Protein AF-A0A9D1N8Y8-F1 (afdb_monomer)

Radius of gyration: 17.84 Å; Cα contacts (8 Å, |Δi|>4): 182; chains: 1; bounding box: 56×25×51 Å

Structure (mmCIF, N/CA/C/O backbone):
data_AF-A0A9D1N8Y8-F1
#
_entry.id   AF-A0A9D1N8Y8-F1
#
loop_
_atom_site.group_PDB
_atom_site.id
_atom_site.type_symbol
_atom_site.label_atom_id
_atom_site.label_alt_id
_atom_site.label_comp_id
_atom_site.label_asym_id
_atom_site.label_entity_id
_atom_site.label_seq_id
_atom_site.pdbx_PDB_ins_code
_atom_site.Cartn_x
_atom_site.Cartn_y
_atom_site.Cartn_z
_atom_site.occupancy
_atom_site.B_iso_or_equiv
_atom_site.auth_seq_id
_atom_site.auth_comp_id
_atom_site.auth_asym_id
_atom_site.auth_atom_id
_atom_site.pdbx_PDB_model_num
ATOM 1 N N . MET A 1 1 ? -40.149 -3.211 28.152 1.00 49.88 1 MET A N 1
ATOM 2 C CA . MET A 1 1 ? -39.430 -2.247 27.282 1.00 49.88 1 MET A CA 1
ATOM 3 C C . MET A 1 1 ? -37.932 -2.556 27.163 1.00 49.88 1 MET A C 1
ATOM 5 O O . MET A 1 1 ? -37.444 -2.588 26.045 1.00 49.88 1 MET A O 1
ATOM 9 N N . LYS A 1 2 ? -37.225 -2.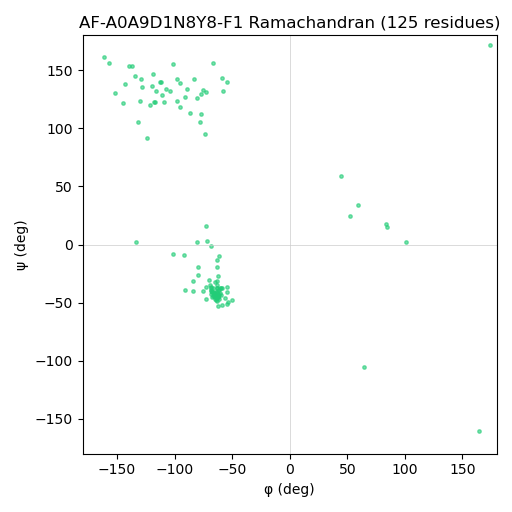905 28.253 1.00 43.66 2 LYS A N 1
ATOM 10 C CA . LYS A 1 2 ? -35.773 -3.216 28.250 1.00 43.66 2 LYS A CA 1
ATOM 11 C C . LYS A 1 2 ? -35.324 -4.312 27.254 1.00 43.66 2 LYS A C 1
ATOM 13 O O . LYS A 1 2 ? -34.330 -4.126 26.567 1.00 43.66 2 LYS A O 1
ATOM 18 N N . LYS A 1 3 ? -36.093 -5.403 27.095 1.00 48.66 3 LYS A N 1
ATOM 19 C CA . LYS A 1 3 ? -35.788 -6.483 26.124 1.00 48.66 3 LYS A CA 1
ATOM 20 C C . LYS A 1 3 ? -35.856 -6.035 24.653 1.00 48.66 3 LYS A C 1
ATOM 22 O O . LYS A 1 3 ? -35.090 -6.528 23.839 1.00 48.66 3 LYS A O 1
ATOM 27 N N . LYS A 1 4 ? -36.745 -5.086 24.318 1.00 47.81 4 LYS A N 1
ATOM 28 C CA . LYS A 1 4 ? -36.875 -4.546 22.951 1.00 47.81 4 LYS A CA 1
ATOM 29 C C . LYS A 1 4 ? -35.698 -3.629 22.599 1.00 47.81 4 LYS A C 1
ATOM 31 O O . LYS A 1 4 ? -35.213 -3.678 21.480 1.00 47.81 4 LYS A O 1
ATOM 36 N N . VAL A 1 5 ? -35.205 -2.855 23.570 1.00 57.03 5 VAL A N 1
ATOM 37 C CA . VAL A 1 5 ? -34.036 -1.974 23.398 1.00 57.03 5 VAL A CA 1
ATOM 38 C C . VAL A 1 5 ? -32.752 -2.787 23.207 1.00 57.03 5 VAL A C 1
ATOM 40 O O . VAL A 1 5 ? -31.985 -2.492 22.301 1.00 57.03 5 VAL A O 1
ATOM 43 N N . ALA A 1 6 ? -32.554 -3.857 23.986 1.00 54.97 6 ALA A N 1
ATOM 44 C CA . ALA A 1 6 ? -31.395 -4.742 23.831 1.00 54.97 6 ALA A CA 1
ATOM 45 C C . ALA A 1 6 ? -31.342 -5.418 22.447 1.00 54.97 6 ALA A C 1
ATOM 47 O O . ALA A 1 6 ? -30.274 -5.507 21.849 1.00 54.97 6 ALA A O 1
ATOM 48 N N . LEU A 1 7 ? -32.497 -5.831 21.911 1.00 52.66 7 LEU A N 1
ATOM 49 C CA . LEU A 1 7 ? -32.589 -6.427 20.576 1.00 52.66 7 LEU A CA 1
ATOM 50 C C . LEU A 1 7 ? -32.224 -5.420 19.468 1.00 52.66 7 LEU A C 1
ATOM 52 O O . LEU A 1 7 ? -31.514 -5.764 18.532 1.00 52.66 7 LEU A O 1
ATOM 56 N N . ILE A 1 8 ? -32.676 -4.168 19.596 1.00 59.56 8 ILE A N 1
ATOM 57 C CA . ILE A 1 8 ? -32.387 -3.093 18.633 1.00 59.56 8 ILE A CA 1
ATOM 58 C C . ILE A 1 8 ? -30.894 -2.745 18.629 1.00 59.56 8 ILE A C 1
ATOM 60 O O . ILE A 1 8 ? -30.306 -2.599 17.561 1.00 59.56 8 ILE A O 1
ATOM 64 N N . VAL A 1 9 ? -30.268 -2.658 19.806 1.00 60.03 9 VAL A N 1
ATOM 65 C CA . VAL A 1 9 ? -28.825 -2.391 19.927 1.00 60.03 9 VAL A CA 1
ATOM 66 C C . VAL A 1 9 ? -28.006 -3.524 19.305 1.00 60.03 9 VAL A C 1
ATOM 68 O O . VAL A 1 9 ? -27.061 -3.254 18.572 1.00 60.03 9 VAL A O 1
ATOM 71 N N . LEU A 1 10 ? -28.398 -4.783 19.527 1.00 54.59 10 LEU A N 1
ATOM 72 C CA . LEU A 1 10 ? -27.718 -5.942 18.946 1.00 54.59 10 LEU A CA 1
ATOM 73 C C . LEU A 1 10 ? -27.776 -5.931 17.409 1.00 54.59 10 LEU A C 1
ATOM 75 O O . LEU A 1 10 ? -26.760 -6.131 16.749 1.00 54.59 10 LEU A O 1
ATOM 79 N N . VAL A 1 11 ? -28.948 -5.639 16.835 1.00 59.44 11 VAL A N 1
ATOM 80 C CA . VAL A 1 11 ? -29.125 -5.535 15.377 1.00 59.44 11 VAL A CA 1
ATOM 81 C C . VAL A 1 11 ? -28.297 -4.384 14.804 1.00 59.44 11 VAL A C 1
ATOM 83 O O . VAL A 1 11 ? -27.658 -4.553 13.771 1.00 59.44 11 VAL A O 1
ATOM 86 N N . LEU A 1 12 ? -28.238 -3.240 15.488 1.00 55.28 12 LEU A N 1
ATOM 87 C CA . LEU A 1 12 ? -27.407 -2.105 15.078 1.00 55.28 12 LEU A CA 1
ATOM 88 C C . LEU A 1 12 ? -25.916 -2.452 15.051 1.00 55.28 12 LEU A C 1
ATOM 90 O O . LEU A 1 12 ? -25.242 -2.123 14.081 1.00 55.28 12 LEU A O 1
ATOM 94 N N . VAL A 1 13 ? -25.406 -3.156 16.063 1.00 51.84 13 VAL A N 1
ATOM 95 C CA . VAL A 1 13 ? -24.001 -3.597 16.099 1.00 51.84 13 VAL A CA 1
ATOM 96 C C . VAL A 1 13 ? -23.692 -4.551 14.942 1.00 51.84 13 VAL A C 1
ATOM 98 O O . VAL A 1 13 ? -22.670 -4.389 14.278 1.00 51.84 13 VAL A O 1
ATOM 101 N N . ILE A 1 14 ? -24.594 -5.490 14.641 1.00 48.56 14 ILE A N 1
ATOM 102 C CA . ILE A 1 14 ? -24.430 -6.437 13.527 1.00 48.56 14 ILE A CA 1
ATOM 103 C C . ILE A 1 14 ? -24.466 -5.708 12.178 1.00 48.56 14 ILE A C 1
ATOM 105 O O . ILE A 1 14 ? -23.622 -5.963 11.321 1.00 48.56 14 ILE A O 1
ATOM 109 N N . VAL A 1 15 ? -25.397 -4.769 11.986 1.00 54.50 15 VAL A N 1
ATOM 110 C CA . VAL A 1 15 ? -25.504 -3.987 10.743 1.00 54.50 15 VAL A CA 1
ATOM 111 C C . VAL A 1 15 ? -24.267 -3.111 10.546 1.00 54.50 15 VAL A C 1
ATOM 113 O O . VAL A 1 15 ? -23.715 -3.080 9.450 1.00 54.50 15 VAL A O 1
ATOM 116 N N . VAL A 1 16 ? -23.774 -2.456 11.600 1.00 48.50 16 VAL A N 1
ATOM 117 C CA . VAL A 1 16 ? -22.556 -1.635 11.535 1.00 48.50 16 VAL A CA 1
ATOM 118 C C . VAL A 1 16 ? -21.330 -2.493 11.215 1.00 48.50 16 VAL A C 1
ATOM 120 O O . VAL A 1 16 ? -20.563 -2.131 10.325 1.00 48.50 16 VAL A O 1
ATOM 123 N N . ALA A 1 17 ? -21.172 -3.654 11.855 1.00 47.06 17 ALA A N 1
ATOM 124 C CA . ALA A 1 17 ? -20.086 -4.587 11.548 1.00 47.06 17 ALA A CA 1
ATOM 125 C C . ALA A 1 17 ? -20.146 -5.082 10.089 1.00 47.06 17 ALA A C 1
ATOM 127 O O . ALA A 1 17 ? -19.129 -5.115 9.397 1.00 47.06 17 ALA A O 1
ATOM 128 N N . SER A 1 18 ? -21.350 -5.382 9.592 1.00 41.34 18 SER A N 1
ATOM 129 C CA . SER A 1 18 ? -21.573 -5.870 8.223 1.00 41.34 18 SER A CA 1
ATOM 130 C C . SER A 1 18 ? -21.277 -4.805 7.163 1.00 41.34 18 SER A C 1
ATOM 132 O O . SER A 1 18 ? -20.696 -5.109 6.125 1.00 41.34 18 SER A O 1
ATOM 134 N N . VAL A 1 19 ? -21.634 -3.542 7.420 1.00 46.50 19 VAL A N 1
ATOM 135 C CA . VAL A 1 19 ? -21.350 -2.413 6.515 1.00 46.50 19 VAL A CA 1
ATOM 136 C C . VAL A 1 19 ? -19.851 -2.112 6.461 1.00 46.50 19 VAL A C 1
ATOM 138 O O . VAL A 1 19 ? -19.328 -1.811 5.389 1.00 46.50 19 VAL A O 1
ATOM 141 N N . VAL A 1 20 ? -19.141 -2.234 7.587 1.00 50.50 20 VAL A N 1
ATOM 142 C CA . VAL A 1 20 ? -17.679 -2.068 7.635 1.00 50.50 20 VAL A CA 1
ATOM 143 C C . VAL A 1 20 ? -16.974 -3.201 6.884 1.00 50.50 20 VAL A C 1
ATOM 145 O O . VAL A 1 20 ? -16.048 -2.925 6.123 1.00 50.50 20 VAL A O 1
ATOM 148 N N . ALA A 1 21 ? -17.451 -4.442 7.016 1.00 49.44 21 ALA A N 1
ATOM 149 C CA . ALA A 1 21 ? -16.944 -5.580 6.251 1.00 49.44 21 ALA A CA 1
ATOM 150 C C . ALA A 1 21 ? -17.200 -5.425 4.737 1.00 49.44 21 ALA A C 1
ATOM 152 O O . ALA A 1 21 ? -16.279 -5.588 3.943 1.00 49.44 21 ALA A O 1
ATOM 153 N N . LEU A 1 22 ? -18.405 -5.008 4.322 1.00 48.78 22 LEU A N 1
ATOM 154 C CA . LEU A 1 22 ? -18.714 -4.724 2.911 1.00 48.78 22 LEU A CA 1
ATOM 155 C C . LEU A 1 22 ? -17.874 -3.572 2.339 1.00 48.78 22 LEU A C 1
ATOM 157 O O . LEU A 1 22 ? -17.449 -3.634 1.187 1.00 48.78 22 LEU A O 1
ATOM 161 N N . ALA A 1 23 ? -17.628 -2.516 3.118 1.00 51.91 23 ALA A N 1
ATOM 162 C CA . ALA A 1 23 ? -16.801 -1.387 2.692 1.00 51.91 23 ALA A CA 1
ATOM 163 C C . ALA A 1 23 ? -15.317 -1.770 2.562 1.00 51.91 23 ALA A C 1
ATOM 165 O O . ALA A 1 23 ? -14.630 -1.277 1.664 1.00 51.91 23 ALA A O 1
ATOM 166 N N . ALA A 1 24 ? -14.831 -2.665 3.425 1.00 56.03 24 ALA A N 1
ATOM 167 C CA . ALA A 1 24 ? -13.501 -3.247 3.307 1.00 56.03 24 ALA A CA 1
ATOM 168 C C . ALA A 1 24 ? -13.385 -4.108 2.038 1.00 56.03 24 ALA A C 1
ATOM 170 O O . ALA A 1 24 ? -12.446 -3.898 1.269 1.00 56.03 24 ALA A O 1
ATOM 171 N N . CYS A 1 25 ? -14.384 -4.957 1.758 1.00 60.50 25 CYS A N 1
ATOM 172 C CA . CYS A 1 25 ? -14.440 -5.748 0.527 1.00 60.50 25 CYS A CA 1
ATOM 173 C C . CYS A 1 25 ? -14.494 -4.878 -0.730 1.00 60.50 25 CYS A C 1
ATOM 175 O O . CYS A 1 25 ? -13.722 -5.085 -1.661 1.00 60.50 25 CYS A O 1
ATOM 177 N N . ASN A 1 26 ? -15.352 -3.856 -0.754 1.00 70.69 26 ASN A N 1
ATOM 178 C CA . ASN A 1 26 ? -15.495 -2.996 -1.927 1.00 70.69 26 ASN A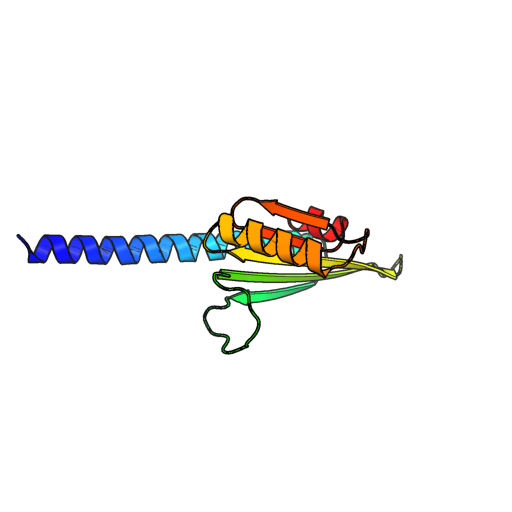 CA 1
ATOM 179 C C . ASN A 1 26 ? -14.212 -2.222 -2.253 1.00 70.69 26 ASN A C 1
ATOM 181 O O . ASN A 1 26 ? -13.893 -2.050 -3.429 1.00 70.69 26 ASN A O 1
ATOM 185 N N . ASN A 1 27 ? -13.472 -1.761 -1.241 1.00 74.44 27 ASN A N 1
ATOM 186 C CA . ASN A 1 27 ? -12.220 -1.045 -1.472 1.00 74.44 27 ASN A CA 1
ATOM 187 C C . ASN A 1 27 ? -11.103 -1.979 -1.946 1.00 74.44 27 ASN A C 1
ATOM 189 O O . ASN A 1 27 ? -10.457 -1.653 -2.941 1.00 74.44 27 ASN A O 1
ATOM 193 N N . ALA A 1 28 ? -10.916 -3.136 -1.300 1.00 80.62 28 ALA A N 1
ATOM 194 C CA . ALA A 1 28 ? -9.914 -4.120 -1.712 1.00 80.62 28 ALA A CA 1
ATOM 195 C C . ALA A 1 28 ? -10.167 -4.591 -3.155 1.00 80.62 28 ALA A C 1
ATOM 197 O O . ALA A 1 28 ? -9.308 -4.433 -4.018 1.00 80.62 28 ALA A O 1
ATOM 198 N N . THR A 1 29 ? -11.393 -5.030 -3.459 1.00 83.56 29 THR A N 1
ATOM 199 C CA . THR A 1 29 ? -11.769 -5.501 -4.802 1.00 83.56 29 THR A CA 1
ATOM 200 C C . THR A 1 29 ? -11.663 -4.404 -5.866 1.00 83.56 29 THR A C 1
ATOM 202 O O . THR A 1 29 ? -11.334 -4.682 -7.018 1.00 83.56 29 THR A O 1
ATOM 205 N N . SER A 1 30 ? -11.959 -3.145 -5.526 1.00 88.19 30 SER A N 1
ATOM 206 C CA . SER A 1 30 ? -11.812 -2.028 -6.469 1.00 88.19 30 SER A CA 1
ATOM 207 C C . SER A 1 30 ? -10.342 -1.769 -6.814 1.00 88.19 30 SER A C 1
ATOM 209 O O . SER A 1 30 ? -10.000 -1.623 -7.988 1.00 88.19 30 SER A O 1
ATOM 211 N N . ILE A 1 31 ? -9.466 -1.753 -5.805 1.00 90.44 31 ILE A N 1
ATOM 212 C CA . ILE A 1 31 ? -8.021 -1.554 -5.983 1.00 90.44 31 ILE A CA 1
ATOM 213 C C . ILE A 1 31 ? -7.414 -2.717 -6.773 1.00 90.44 31 ILE A C 1
ATOM 215 O O . ILE A 1 31 ? -6.735 -2.478 -7.769 1.00 90.44 31 ILE A O 1
ATOM 219 N N . GLU A 1 32 ? -7.740 -3.955 -6.405 1.00 88.44 32 GLU A N 1
ATOM 220 C CA . GLU A 1 32 ? -7.331 -5.168 -7.118 1.00 88.44 32 GLU A CA 1
ATOM 221 C C . GLU A 1 32 ? -7.708 -5.104 -8.606 1.00 88.44 32 GLU A C 1
ATOM 223 O O . GLU A 1 32 ? -6.855 -5.269 -9.475 1.00 88.44 32 GLU A O 1
ATOM 228 N N . LYS A 1 33 ? -8.962 -4.758 -8.931 1.00 87.56 33 LYS A N 1
ATOM 229 C CA . LYS A 1 33 ? -9.409 -4.619 -10.329 1.00 87.56 33 LYS A CA 1
ATOM 230 C C . LYS A 1 33 ? -8.613 -3.578 -11.113 1.00 87.56 33 LYS A C 1
ATOM 232 O O . LYS A 1 33 ? -8.373 -3.778 -12.304 1.00 87.56 33 LYS A O 1
ATOM 237 N N . ARG A 1 34 ? -8.233 -2.458 -10.487 1.00 91.81 34 ARG A N 1
ATOM 238 C CA . ARG A 1 34 ? -7.405 -1.428 -11.139 1.00 91.81 34 ARG A CA 1
ATOM 239 C C . ARG A 1 34 ? -6.005 -1.949 -11.437 1.00 91.81 34 ARG A C 1
ATOM 241 O O . ARG A 1 34 ? -5.536 -1.774 -12.559 1.00 91.81 34 ARG A O 1
ATOM 248 N N . LEU A 1 35 ? -5.400 -2.647 -10.481 1.00 89.88 35 LEU A N 1
ATOM 249 C CA . LEU A 1 35 ? -4.075 -3.250 -10.617 1.00 89.88 35 LEU A CA 1
ATOM 250 C C . LEU A 1 35 ? -4.052 -4.333 -11.700 1.00 89.88 35 LEU A C 1
ATOM 252 O O . LEU A 1 35 ? -3.232 -4.263 -12.615 1.00 89.88 35 LEU A O 1
ATOM 256 N N . VAL A 1 36 ? -5.021 -5.252 -11.691 1.00 87.38 36 VAL A N 1
ATOM 257 C CA . VAL A 1 36 ? -5.164 -6.282 -12.734 1.00 87.38 36 VAL A CA 1
ATOM 258 C C . VAL A 1 36 ? -5.358 -5.645 -14.112 1.00 87.38 36 VAL A C 1
ATOM 260 O O . VAL A 1 36 ? -4.716 -6.043 -15.082 1.00 87.38 36 VAL A O 1
ATOM 263 N N . LYS A 1 37 ? -6.189 -4.598 -14.220 1.00 88.94 37 LYS A N 1
ATOM 264 C CA . LYS A 1 37 ? -6.373 -3.860 -15.481 1.00 88.94 37 LYS A CA 1
ATOM 265 C C . LYS A 1 37 ? -5.085 -3.173 -15.955 1.00 88.94 37 LYS A C 1
ATOM 267 O O . LYS A 1 37 ? -4.886 -3.030 -17.158 1.00 88.94 37 LYS A O 1
ATOM 272 N N . ALA A 1 38 ? -4.223 -2.756 -15.031 1.00 88.81 38 ALA A N 1
ATOM 273 C CA . ALA A 1 38 ? -2.905 -2.198 -15.320 1.00 88.81 38 ALA A CA 1
ATOM 274 C C . ALA A 1 38 ? -1.834 -3.275 -15.611 1.00 88.81 38 ALA A C 1
ATOM 276 O O . ALA A 1 38 ? -0.674 -2.932 -15.858 1.00 88.81 38 ALA A O 1
ATOM 277 N N . GLY A 1 39 ? -2.214 -4.557 -15.623 1.00 85.94 39 GLY A N 1
ATOM 278 C CA . GLY A 1 39 ? -1.340 -5.683 -15.948 1.00 85.94 39 GLY A CA 1
ATOM 279 C C . GLY A 1 39 ? -0.505 -6.189 -14.776 1.00 85.94 39 GLY A C 1
ATOM 280 O O . GLY A 1 39 ? 0.497 -6.856 -15.013 1.00 85.94 39 GLY A O 1
ATOM 281 N N . PHE A 1 40 ? -0.875 -5.850 -13.540 1.00 88.19 40 PHE A N 1
ATOM 282 C CA . PHE A 1 40 ? -0.240 -6.407 -12.350 1.00 88.19 40 PHE A CA 1
ATOM 283 C C . PHE A 1 40 ? -0.842 -7.766 -12.004 1.00 88.19 40 PHE A C 1
ATOM 285 O O . PHE A 1 40 ? -2.057 -7.966 -12.088 1.00 88.19 40 PHE A O 1
ATOM 292 N N . THR A 1 41 ? 0.015 -8.667 -11.544 1.00 85.25 41 THR A N 1
ATOM 293 C CA . THR A 1 41 ? -0.398 -9.833 -10.771 1.00 85.25 41 THR A CA 1
ATOM 294 C C . THR A 1 41 ? -0.619 -9.364 -9.342 1.00 85.25 41 THR A C 1
ATOM 296 O O . THR A 1 41 ? 0.257 -8.720 -8.771 1.00 85.25 41 THR A O 1
ATOM 299 N N . VAL A 1 42 ? -1.798 -9.631 -8.783 1.00 81.44 42 VAL A N 1
ATOM 300 C CA . VAL A 1 42 ? -2.159 -9.210 -7.426 1.00 81.44 42 VAL A CA 1
ATOM 301 C C . VAL A 1 42 ? -2.240 -10.439 -6.535 1.00 81.44 42 VAL A C 1
ATOM 303 O O . VAL A 1 42 ? -2.942 -11.395 -6.856 1.00 81.44 42 VAL A O 1
ATOM 306 N N . GLU A 1 43 ? -1.555 -10.381 -5.405 1.00 76.81 43 GLU A N 1
ATOM 307 C CA . GLU A 1 43 ? -1.642 -11.333 -4.307 1.00 76.81 43 GLU A CA 1
ATOM 308 C C . GLU A 1 43 ? -2.127 -10.597 -3.057 1.00 76.81 43 GLU A C 1
ATOM 310 O O . GLU A 1 43 ? -1.852 -9.418 -2.857 1.00 76.81 43 GLU A O 1
ATOM 315 N N . GLY A 1 44 ? -2.884 -11.245 -2.184 1.00 67.56 44 GLY A N 1
ATOM 316 C CA . GLY A 1 44 ? -3.357 -10.575 -0.979 1.00 67.56 44 GLY A CA 1
ATOM 317 C C . GLY A 1 44 ? -4.328 -11.414 -0.178 1.00 67.56 44 GLY A C 1
ATOM 318 O O . GLY A 1 44 ? -4.783 -12.469 -0.619 1.00 67.56 44 GLY A O 1
ATOM 319 N N . GLY A 1 45 ? -4.649 -10.925 1.013 1.00 61.75 45 GLY A N 1
ATOM 320 C CA . GLY A 1 45 ? -5.509 -11.630 1.949 1.00 61.75 45 GLY A CA 1
ATOM 321 C C . GLY A 1 45 ? -6.168 -10.698 2.958 1.00 61.75 45 GLY A C 1
ATOM 322 O O . GLY A 1 45 ? -5.689 -9.599 3.257 1.00 61.75 45 GLY A O 1
ATOM 323 N N . TYR A 1 46 ? -7.294 -11.156 3.502 1.00 62.00 46 TYR A N 1
ATOM 324 C CA . TYR A 1 46 ? -7.836 -10.596 4.735 1.00 62.00 46 TYR A CA 1
ATOM 325 C C . TYR A 1 46 ? -7.019 -11.153 5.894 1.00 62.00 46 TYR A C 1
ATOM 327 O O . TYR A 1 46 ? -6.876 -12.365 6.022 1.00 62.00 46 TYR A O 1
ATOM 335 N N . VAL A 1 47 ? -6.541 -10.276 6.775 1.00 61.62 47 VAL A N 1
ATOM 336 C CA . VAL A 1 47 ? -5.733 -10.659 7.952 1.00 61.62 47 VAL A CA 1
ATOM 337 C C . VAL A 1 47 ? -6.593 -11.355 9.027 1.00 61.62 47 VAL A C 1
ATOM 339 O O . VAL A 1 47 ? -6.116 -11.728 10.091 1.00 61.62 47 VAL A O 1
ATOM 342 N N . GLY A 1 48 ? -7.883 -11.574 8.747 1.00 49.19 48 GLY A N 1
ATOM 343 C CA . GLY A 1 48 ? -8.861 -12.136 9.676 1.00 49.19 48 GLY A CA 1
ATOM 344 C C . GLY A 1 48 ? -8.596 -13.570 10.152 1.00 49.19 48 GLY A C 1
ATOM 345 O O . GLY A 1 48 ? -9.224 -13.953 11.130 1.00 49.19 48 GLY A O 1
ATOM 346 N N . ASP A 1 49 ? -7.681 -14.323 9.525 1.00 44.78 49 ASP A N 1
ATOM 347 C CA . ASP A 1 49 ? -7.384 -15.725 9.881 1.00 44.78 49 ASP A CA 1
ATOM 348 C C . ASP A 1 49 ? -5.881 -16.066 10.001 1.00 44.78 49 ASP A C 1
ATOM 350 O O . ASP A 1 49 ? -5.531 -17.219 10.266 1.00 44.78 49 ASP A O 1
ATOM 354 N N . SER A 1 50 ? -4.958 -15.111 9.835 1.00 43.91 50 SER A N 1
ATOM 355 C CA . SER A 1 50 ? -3.522 -15.421 9.894 1.00 43.91 50 SER A CA 1
ATOM 356 C C . SER A 1 50 ? -2.995 -15.374 11.333 1.00 43.91 50 SER A C 1
ATOM 358 O O . SER A 1 50 ? -2.883 -14.304 11.928 1.00 43.91 50 SER A O 1
ATOM 360 N N . GLN A 1 51 ? -2.585 -16.531 11.864 1.00 43.84 51 GLN A N 1
ATOM 361 C CA . GLN A 1 51 ? -1.685 -16.643 13.027 1.00 43.84 51 GLN A CA 1
ATOM 362 C C . GLN A 1 51 ? -0.227 -16.274 12.683 1.00 43.84 51 GLN A C 1
ATOM 364 O O . GLN A 1 51 ? 0.688 -16.600 13.438 1.00 43.84 51 GLN A O 1
ATOM 369 N N . ASP A 1 52 ? 0.003 -15.611 11.549 1.00 45.00 52 ASP A N 1
ATOM 370 C CA . ASP A 1 52 ? 1.333 -15.185 11.142 1.00 45.00 52 ASP A CA 1
ATOM 371 C C . ASP A 1 52 ? 1.739 -13.945 11.939 1.00 45.00 52 ASP A C 1
ATOM 373 O O . ASP A 1 52 ? 1.152 -12.863 11.846 1.00 45.00 52 ASP A O 1
ATOM 377 N N . ALA A 1 53 ? 2.740 -14.150 12.790 1.00 46.34 53 ALA A N 1
ATOM 378 C CA . ALA A 1 53 ? 3.430 -13.089 13.494 1.00 46.34 53 ALA A CA 1
ATOM 379 C C . ALA A 1 53 ? 4.054 -12.111 12.480 1.00 46.34 53 ALA A C 1
ATOM 381 O O . ALA A 1 53 ? 4.565 -12.539 11.453 1.00 46.34 53 ALA A O 1
ATOM 382 N N . GLU A 1 54 ? 4.037 -10.818 12.827 1.00 59.44 54 GLU A N 1
ATOM 383 C CA . GLU A 1 54 ? 4.635 -9.656 12.128 1.00 59.44 54 GLU A CA 1
ATOM 384 C C . GLU A 1 54 ? 3.706 -8.759 11.289 1.00 59.44 54 GLU A C 1
ATOM 386 O O . GLU A 1 54 ? 4.164 -7.736 10.779 1.00 59.44 54 GLU A O 1
ATOM 391 N N . MET A 1 55 ? 2.391 -9.003 11.230 1.00 65.62 55 MET A N 1
ATOM 392 C CA . MET A 1 55 ? 1.486 -7.979 10.681 1.00 65.62 55 MET A CA 1
ATOM 393 C C . MET A 1 55 ? 1.253 -6.823 11.680 1.00 65.62 55 MET A C 1
ATOM 395 O O . MET A 1 55 ? 0.964 -7.069 12.855 1.00 65.62 55 MET A O 1
ATOM 399 N N . PRO A 1 56 ? 1.345 -5.551 11.243 1.00 68.56 56 PRO A N 1
ATOM 400 C CA . PRO A 1 56 ? 1.046 -4.389 12.078 1.00 68.56 56 PRO A CA 1
ATOM 401 C C . PRO A 1 56 ? -0.347 -4.444 12.707 1.00 68.56 56 PRO A C 1
ATOM 403 O O . PRO A 1 56 ? -1.333 -4.789 12.052 1.00 68.56 56 PRO A O 1
ATOM 406 N N . GLU A 1 57 ? -0.443 -4.020 13.967 1.00 77.31 57 GLU A N 1
ATOM 407 C CA . GLU A 1 57 ? -1.718 -3.972 14.681 1.00 77.31 57 GLU A CA 1
ATOM 408 C C . GLU A 1 57 ? -2.744 -3.093 13.939 1.00 77.31 57 GLU A C 1
ATOM 410 O O . GLU A 1 57 ? -2.473 -1.947 13.560 1.00 77.31 57 GLU A O 1
ATOM 415 N N . GLY A 1 58 ? -3.955 -3.626 13.770 1.00 79.25 58 GLY A N 1
ATOM 416 C CA . GLY A 1 58 ? -5.081 -2.901 13.188 1.00 79.25 58 GLY A CA 1
ATOM 417 C C . GLY A 1 58 ? -5.133 -2.900 11.661 1.00 79.25 58 GLY A C 1
ATOM 418 O O . GLY A 1 58 ? -5.877 -2.092 11.108 1.00 79.25 58 GLY A O 1
ATOM 419 N N . ILE A 1 59 ? -4.388 -3.764 10.962 1.00 82.75 59 ILE A N 1
ATOM 420 C CA . ILE A 1 59 ? -4.623 -4.020 9.533 1.00 82.75 59 ILE A CA 1
ATOM 421 C C . ILE A 1 59 ? -5.907 -4.839 9.356 1.00 82.75 59 ILE A C 1
ATOM 423 O O . ILE A 1 59 ? -6.104 -5.865 9.996 1.00 82.75 59 ILE A O 1
ATOM 427 N N . GLN A 1 60 ? -6.777 -4.392 8.453 1.00 83.19 60 GLN A N 1
ATOM 428 C CA . GLN A 1 60 ? -8.005 -5.087 8.060 1.00 83.19 60 GLN A CA 1
ATOM 429 C C . GLN A 1 60 ? -7.775 -6.019 6.862 1.00 83.19 60 GLN A C 1
ATOM 431 O O . GLN A 1 60 ? -8.342 -7.107 6.793 1.00 83.19 60 GLN A O 1
ATOM 436 N N . TRP A 1 61 ? -6.962 -5.579 5.902 1.00 84.56 61 TRP A N 1
ATOM 437 C CA . TRP A 1 61 ? -6.569 -6.341 4.718 1.00 84.56 61 TRP A CA 1
ATOM 438 C C . TRP A 1 61 ? -5.307 -5.739 4.104 1.00 84.56 61 TRP A C 1
ATOM 440 O O . TRP A 1 61 ? -4.987 -4.566 4.340 1.00 84.56 61 TRP A O 1
ATOM 450 N N . TYR A 1 62 ? -4.631 -6.534 3.279 1.00 85.81 62 TYR A N 1
ATOM 451 C CA . TYR A 1 62 ? -3.521 -6.075 2.457 1.00 85.81 62 TYR A CA 1
ATOM 452 C C . TYR A 1 62 ? -3.617 -6.641 1.037 1.00 85.81 62 TYR A C 1
ATOM 454 O O . TYR A 1 62 ? -4.203 -7.700 0.811 1.00 85.81 62 TYR A O 1
ATOM 462 N N . LEU A 1 63 ? -3.034 -5.915 0.090 1.00 87.19 63 LEU A N 1
ATOM 463 C CA . LEU A 1 63 ? -2.780 -6.368 -1.273 1.00 87.19 63 LEU A CA 1
ATOM 464 C C . LEU A 1 63 ? -1.304 -6.116 -1.576 1.00 87.19 63 LEU A C 1
ATOM 466 O O . LEU A 1 63 ? -0.805 -5.038 -1.277 1.00 87.19 63 LEU A O 1
ATOM 470 N N . SER A 1 64 ? -0.623 -7.075 -2.179 1.00 86.06 64 SER A N 1
ATOM 471 C CA . SER A 1 64 ? 0.663 -6.906 -2.848 1.00 86.06 64 SER A CA 1
ATOM 472 C C . SER A 1 64 ? 0.443 -7.104 -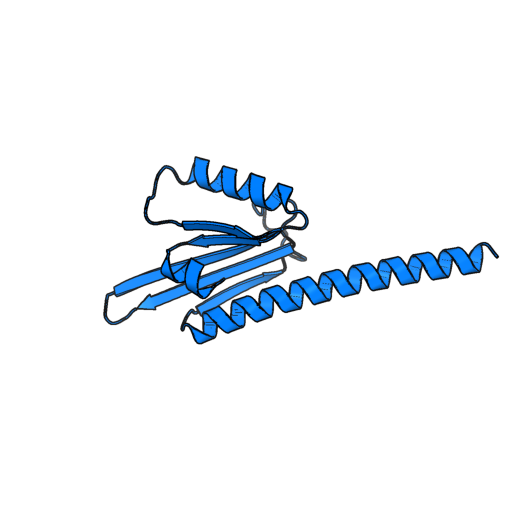4.340 1.00 86.06 64 SER A C 1
ATOM 474 O O . SER A 1 64 ? -0.346 -7.950 -4.751 1.00 86.06 64 SER A O 1
ATOM 476 N N . ALA A 1 65 ? 1.085 -6.308 -5.175 1.00 86.94 65 ALA A N 1
ATOM 477 C CA . ALA A 1 65 ? 0.945 -6.438 -6.609 1.00 86.94 65 ALA A CA 1
ATOM 478 C C . ALA A 1 65 ? 2.263 -6.159 -7.304 1.00 86.94 65 ALA A C 1
ATOM 480 O O . ALA A 1 65 ? 2.949 -5.193 -6.976 1.00 86.94 65 ALA A O 1
ATOM 481 N N . GLU A 1 66 ? 2.569 -6.976 -8.302 1.00 87.94 66 GLU A N 1
ATOM 482 C CA . GLU A 1 66 ? 3.833 -6.949 -9.027 1.00 87.94 66 GLU A CA 1
ATOM 483 C C . GLU A 1 66 ? 3.582 -7.026 -10.530 1.00 87.94 66 GLU A C 1
ATOM 485 O O . GLU A 1 66 ? 2.649 -7.678 -11.013 1.00 87.94 66 GLU A O 1
ATOM 490 N N . ARG A 1 67 ? 4.420 -6.332 -11.292 1.00 88.44 67 ARG A N 1
ATOM 491 C CA . ARG A 1 67 ? 4.415 -6.361 -12.747 1.00 88.44 67 ARG A CA 1
ATOM 492 C C . ARG A 1 67 ? 5.836 -6.241 -13.257 1.00 88.44 67 ARG A C 1
ATOM 494 O O . ARG A 1 67 ? 6.489 -5.217 -13.076 1.00 88.44 67 ARG A O 1
ATOM 501 N N . VAL A 1 68 ? 6.262 -7.237 -14.021 1.00 85.69 68 VAL A N 1
ATOM 502 C CA . VAL A 1 68 ? 7.506 -7.165 -14.786 1.00 85.69 68 VAL A CA 1
ATOM 503 C C . VAL A 1 68 ? 7.185 -6.707 -16.202 1.00 85.69 68 VAL A C 1
ATOM 505 O O . VAL A 1 68 ? 6.468 -7.380 -16.945 1.00 85.69 68 VAL A O 1
ATOM 508 N N . ASN A 1 69 ? 7.730 -5.561 -16.606 1.00 78.81 69 ASN A N 1
ATOM 509 C CA . ASN A 1 69 ? 7.666 -5.140 -17.997 1.00 78.81 69 ASN A CA 1
ATOM 510 C C . ASN A 1 69 ? 8.707 -5.926 -18.805 1.00 78.81 69 ASN A C 1
ATOM 512 O O . ASN A 1 69 ? 9.901 -5.652 -18.727 1.00 78.81 69 ASN A O 1
ATOM 516 N N . GLN A 1 70 ? 8.253 -6.893 -19.604 1.00 78.75 70 GLN A N 1
ATOM 517 C CA . GLN A 1 70 ? 9.140 -7.766 -20.383 1.00 78.75 70 GLN A CA 1
ATOM 518 C C . GLN A 1 70 ? 9.977 -7.028 -21.442 1.00 78.75 70 GLN A C 1
ATOM 520 O O . GLN A 1 70 ? 10.989 -7.562 -21.885 1.00 78.75 70 GLN A O 1
ATOM 525 N N . LEU A 1 71 ? 9.590 -5.812 -21.846 1.00 76.12 71 LEU A N 1
ATOM 526 C CA . LEU A 1 71 ? 10.327 -5.026 -22.842 1.00 76.12 71 LEU A CA 1
ATOM 527 C C . LEU A 1 71 ? 11.485 -4.242 -22.220 1.00 76.12 71 LEU A C 1
ATOM 529 O O . LEU A 1 71 ? 12.552 -4.137 -22.818 1.00 76.12 71 LEU A O 1
ATOM 533 N N . THR A 1 72 ? 11.267 -3.670 -21.037 1.00 79.19 72 THR A N 1
ATOM 534 C CA . THR A 1 72 ? 12.251 -2.821 -20.345 1.00 79.19 72 THR A CA 1
ATOM 535 C C . THR A 1 72 ? 12.979 -3.550 -19.222 1.00 79.19 72 THR A C 1
ATOM 537 O O . THR A 1 72 ? 13.911 -2.993 -18.653 1.00 79.19 72 THR A O 1
ATOM 540 N N . MET A 1 73 ? 12.549 -4.773 -18.887 1.00 80.94 73 MET A N 1
ATOM 541 C CA . MET A 1 73 ? 12.990 -5.544 -17.719 1.00 80.94 73 MET A CA 1
ATOM 542 C C . MET A 1 73 ? 12.870 -4.757 -16.404 1.00 80.94 73 MET A C 1
ATOM 544 O O . MET A 1 73 ? 13.578 -5.030 -15.441 1.00 80.94 73 MET A O 1
ATOM 548 N N . THR A 1 74 ? 11.973 -3.768 -16.364 1.00 82.88 74 THR A N 1
ATOM 549 C CA . THR A 1 74 ? 11.695 -2.987 -15.158 1.00 82.88 74 THR A CA 1
ATOM 550 C C . THR A 1 74 ? 10.595 -3.661 -14.362 1.00 82.88 74 THR A C 1
ATOM 552 O O . THR A 1 74 ? 9.553 -4.027 -14.917 1.00 82.88 74 THR A O 1
ATOM 555 N N . GLU A 1 75 ? 10.820 -3.773 -13.066 1.00 87.06 75 GLU A N 1
ATOM 556 C CA . GLU A 1 75 ? 9.870 -4.313 -12.110 1.00 87.06 75 GLU A CA 1
ATOM 557 C C . GLU A 1 75 ? 9.123 -3.167 -11.425 1.00 87.06 75 GLU A C 1
ATOM 559 O O . GLU A 1 75 ? 9.730 -2.252 -10.869 1.00 87.06 75 GLU A O 1
ATOM 564 N N . ASP A 1 76 ? 7.797 -3.200 -11.512 1.00 90.69 76 ASP A N 1
ATOM 565 C CA . ASP A 1 76 ? 6.914 -2.332 -10.750 1.00 90.69 76 ASP A CA 1
ATOM 566 C C . ASP A 1 76 ? 6.232 -3.158 -9.667 1.00 90.69 76 ASP A C 1
ATOM 568 O O . ASP A 1 76 ? 5.685 -4.222 -9.952 1.00 90.69 76 ASP A O 1
ATOM 572 N N . TYR A 1 77 ? 6.197 -2.638 -8.447 1.00 89.44 77 TYR A N 1
ATOM 573 C CA . TYR A 1 77 ? 5.517 -3.289 -7.334 1.00 89.44 77 TYR A CA 1
ATOM 574 C C . TYR A 1 77 ? 4.773 -2.271 -6.478 1.00 89.44 77 TYR A C 1
ATOM 576 O O . TYR A 1 77 ? 5.138 -1.092 -6.427 1.00 89.44 77 TYR A O 1
ATOM 584 N N . VAL A 1 78 ? 3.719 -2.721 -5.805 1.00 92.25 78 VAL A N 1
ATOM 585 C CA . VAL A 1 78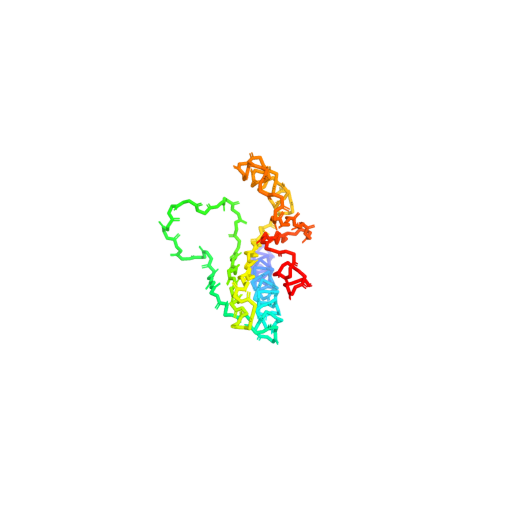 ? 2.971 -1.934 -4.827 1.00 92.25 78 VAL A CA 1
ATOM 586 C C . VAL A 1 78 ? 2.333 -2.831 -3.776 1.00 92.25 78 VAL A C 1
ATOM 588 O O . VAL A 1 78 ? 1.628 -3.781 -4.091 1.00 92.25 78 VAL A O 1
ATOM 591 N N . ALA A 1 79 ? 2.532 -2.472 -2.515 1.00 90.44 79 ALA A N 1
ATOM 592 C CA . A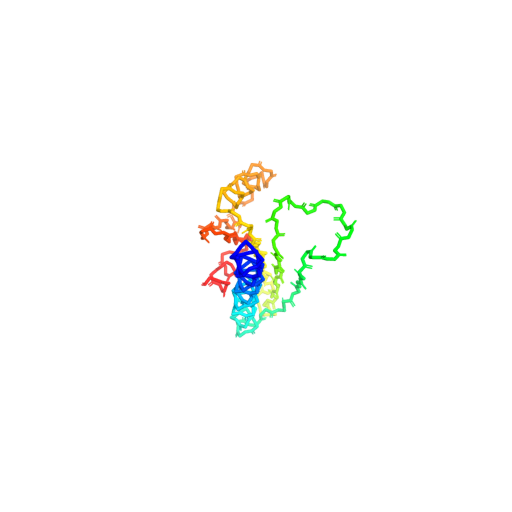LA A 1 79 ? 1.800 -2.992 -1.378 1.00 90.44 79 ALA A CA 1
ATOM 593 C C . ALA A 1 79 ? 0.778 -1.950 -0.902 1.00 90.44 79 ALA A C 1
ATOM 595 O O . ALA A 1 79 ? 1.093 -0.770 -0.715 1.00 90.44 79 ALA A O 1
ATOM 596 N N . VAL A 1 80 ? -0.459 -2.389 -0.696 1.00 91.44 80 VAL A N 1
ATOM 597 C CA . VAL A 1 80 ? -1.568 -1.587 -0.190 1.00 91.44 80 VAL A CA 1
ATOM 598 C C . VAL A 1 80 ? -2.036 -2.169 1.130 1.00 91.44 80 VAL A C 1
ATOM 600 O O . VAL A 1 80 ? -2.464 -3.317 1.190 1.00 91.44 80 VAL A O 1
ATOM 603 N N . TYR A 1 81 ? -2.015 -1.352 2.177 1.00 89.94 81 TYR A N 1
ATOM 604 C CA . TYR A 1 81 ? -2.448 -1.740 3.515 1.00 89.94 81 TYR A CA 1
ATOM 605 C C . TYR A 1 81 ? -3.659 -0.919 3.926 1.00 89.94 81 TYR A C 1
ATOM 607 O O . TYR A 1 81 ? -3.639 0.311 3.830 1.00 89.94 81 TYR A O 1
ATOM 615 N N . CYS A 1 82 ? -4.699 -1.577 4.431 1.00 90.12 82 CYS A N 1
ATOM 616 C CA . CYS A 1 82 ? -5.858 -0.906 5.001 1.00 90.12 82 CYS A CA 1
ATOM 617 C C . CYS A 1 82 ? -5.895 -1.087 6.508 1.00 90.12 82 CYS A C 1
ATOM 619 O O . CYS A 1 82 ? -5.957 -2.210 6.993 1.00 90.12 82 CYS A O 1
ATOM 621 N N . PHE A 1 83 ? -5.908 0.022 7.238 1.00 89.00 83 PHE A N 1
ATOM 622 C CA . PHE A 1 83 ? -5.969 0.035 8.692 1.00 89.00 83 PHE A CA 1
ATOM 623 C C . PHE A 1 83 ? -7.375 0.340 9.197 1.00 89.00 83 PHE A C 1
ATOM 625 O O . PHE A 1 83 ? -8.146 1.054 8.561 1.00 89.00 83 PHE A O 1
ATOM 632 N N . GLU A 1 84 ? -7.698 -0.093 10.409 1.00 87.81 84 GLU A N 1
ATOM 633 C CA . GLU A 1 84 ? -8.949 0.271 11.068 1.00 87.81 84 GLU A CA 1
ATOM 634 C C . GLU A 1 84 ? -9.072 1.787 11.263 1.00 87.81 84 GLU A C 1
ATOM 636 O O . GLU A 1 84 ? -10.167 2.352 11.130 1.00 87.81 84 GLU A O 1
ATOM 641 N N . LYS A 1 85 ? -7.957 2.464 11.573 1.00 89.38 85 LYS A N 1
ATOM 642 C CA . LYS A 1 85 ? -7.902 3.900 11.880 1.00 89.38 85 LYS A CA 1
ATOM 643 C C . LYS A 1 85 ? -6.828 4.609 11.058 1.00 89.38 85 LYS A C 1
ATOM 645 O O . LYS A 1 85 ? -5.708 4.138 10.907 1.00 89.38 85 LYS A O 1
ATOM 650 N N . SER A 1 86 ? -7.126 5.836 10.629 1.00 91.88 86 SER A N 1
ATOM 651 C CA . SER A 1 86 ? -6.183 6.668 9.864 1.00 91.88 86 SER A CA 1
ATOM 652 C C . SER A 1 86 ? -4.910 7.028 10.633 1.00 91.88 86 SER A C 1
ATOM 654 O O . SER A 1 86 ? -3.874 7.282 10.030 1.00 91.88 86 SER A O 1
ATOM 656 N N . VAL A 1 87 ? -4.974 7.081 11.968 1.00 91.94 87 VAL A N 1
ATOM 657 C CA . VAL A 1 87 ? -3.791 7.330 12.806 1.00 91.94 87 VAL A CA 1
ATOM 658 C C . VAL A 1 87 ? -2.823 6.149 12.732 1.00 91.94 87 VAL A C 1
ATOM 660 O O . VAL A 1 87 ? -1.629 6.377 12.588 1.00 91.94 87 VAL A O 1
ATOM 663 N N . GLN A 1 88 ? -3.327 4.910 12.738 1.00 91.25 88 GLN A N 1
ATOM 664 C CA . GLN A 1 88 ? -2.495 3.712 12.574 1.00 91.25 88 GLN A CA 1
ATOM 665 C C . GLN A 1 88 ? -1.818 3.716 11.201 1.00 91.25 88 GLN A C 1
ATOM 667 O O . GLN A 1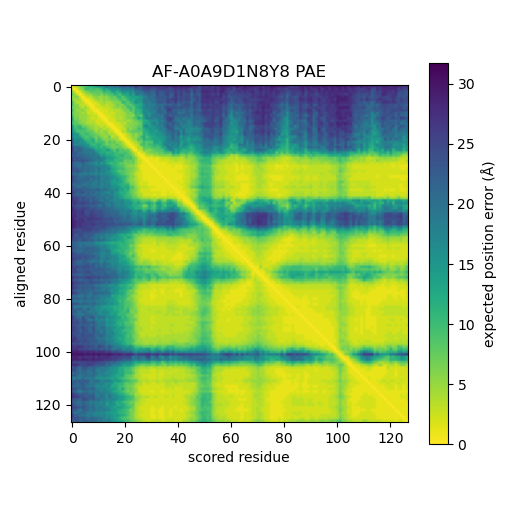 88 ? -0.605 3.550 11.126 1.00 91.25 88 GLN A O 1
ATOM 672 N N . ALA A 1 89 ? -2.571 4.043 10.142 1.00 91.56 89 ALA A N 1
ATOM 673 C CA . ALA A 1 89 ? -2.017 4.176 8.797 1.00 91.56 89 ALA A CA 1
ATOM 674 C C . ALA A 1 89 ? -0.862 5.199 8.736 1.00 91.56 89 ALA A C 1
ATOM 676 O O . ALA A 1 89 ? 0.207 4.930 8.196 1.00 91.56 89 ALA A O 1
ATOM 677 N N . LYS A 1 90 ? -1.033 6.378 9.348 1.00 92.62 90 LYS A N 1
ATOM 678 C CA . LYS A 1 90 ? 0.018 7.411 9.394 1.00 92.62 90 LYS A CA 1
ATOM 679 C C . LYS A 1 90 ? 1.241 6.984 10.208 1.00 92.62 90 LYS A C 1
ATOM 681 O O . LYS A 1 90 ? 2.370 7.249 9.789 1.00 92.62 90 LYS A O 1
ATOM 686 N N . SER A 1 91 ? 1.025 6.341 11.354 1.00 91.31 91 SER A N 1
ATOM 687 C CA . SER A 1 91 ? 2.105 5.842 12.208 1.00 91.31 91 SER A CA 1
ATOM 688 C C . SER A 1 91 ? 2.921 4.775 11.488 1.00 91.31 91 SER A C 1
ATOM 690 O O . SER A 1 91 ? 4.146 4.863 11.468 1.00 91.31 91 SER A O 1
ATOM 692 N N . TYR A 1 92 ? 2.258 3.824 10.826 1.00 89.56 92 TYR A N 1
ATOM 693 C CA . TYR A 1 92 ? 2.940 2.772 10.081 1.00 89.56 92 TYR A CA 1
ATOM 694 C C . TYR A 1 92 ? 3.662 3.314 8.840 1.00 89.56 92 TYR A C 1
ATOM 696 O O . TYR A 1 92 ? 4.819 2.982 8.615 1.00 89.56 92 TYR A O 1
ATOM 704 N N . ALA A 1 93 ? 3.071 4.257 8.099 1.00 90.44 93 ALA A N 1
ATOM 705 C CA . ALA A 1 93 ? 3.772 4.922 6.995 1.00 90.44 93 ALA A CA 1
ATOM 706 C C . ALA A 1 93 ? 5.043 5.657 7.462 1.00 90.44 93 ALA A C 1
ATOM 708 O O . ALA A 1 93 ? 6.055 5.663 6.763 1.00 90.44 93 ALA A O 1
ATOM 709 N N . SER A 1 94 ? 5.005 6.272 8.648 1.00 89.75 94 SER A N 1
ATOM 710 C CA . SER A 1 94 ? 6.175 6.924 9.255 1.00 89.75 94 SER A CA 1
ATOM 711 C C . SER A 1 94 ? 7.240 5.911 9.680 1.00 89.75 94 SER A C 1
ATOM 713 O O . SER A 1 94 ? 8.430 6.188 9.544 1.00 89.75 94 SER A O 1
ATOM 715 N N . LEU A 1 95 ? 6.814 4.740 10.167 1.00 88.25 95 LEU A N 1
ATOM 716 C CA . LEU A 1 95 ? 7.692 3.622 10.502 1.00 88.25 95 LEU A CA 1
ATOM 717 C C . LEU A 1 95 ? 8.429 3.113 9.260 1.00 88.25 95 LEU A C 1
ATOM 719 O O . LEU A 1 95 ? 9.655 3.124 9.264 1.00 88.25 95 LEU A O 1
ATOM 723 N N . ILE A 1 96 ? 7.695 2.787 8.187 1.00 85.31 96 ILE A N 1
ATOM 724 C CA . ILE A 1 96 ? 8.277 2.351 6.909 1.00 85.31 96 ILE A CA 1
ATOM 725 C C . ILE A 1 96 ? 9.280 3.399 6.419 1.00 85.31 96 ILE A C 1
ATOM 727 O O . ILE A 1 96 ? 10.437 3.077 6.197 1.00 85.31 96 ILE A O 1
ATOM 731 N N . LYS A 1 97 ? 8.898 4.684 6.355 1.00 85.81 97 LYS A N 1
ATOM 732 C CA . LYS A 1 97 ? 9.810 5.765 5.924 1.00 85.81 97 LYS A CA 1
ATOM 733 C C . LYS A 1 97 ? 11.117 5.812 6.718 1.00 85.81 97 LYS A C 1
ATOM 735 O O . LYS A 1 97 ? 12.158 6.144 6.157 1.00 85.81 97 LYS A O 1
ATOM 740 N N . ARG A 1 98 ? 11.060 5.527 8.020 1.00 84.31 98 ARG A N 1
ATOM 741 C CA . ARG A 1 98 ? 12.231 5.519 8.900 1.00 84.31 98 ARG A CA 1
ATOM 742 C C . ARG A 1 98 ? 13.100 4.279 8.688 1.00 84.31 98 ARG A C 1
ATOM 744 O O . ARG A 1 98 ? 14.319 4.400 8.726 1.00 84.31 98 ARG A O 1
ATOM 751 N N . GLU A 1 99 ? 12.487 3.117 8.493 1.00 80.56 99 GLU A N 1
ATOM 752 C CA . GLU A 1 99 ? 13.180 1.825 8.391 1.00 80.56 99 GLU A CA 1
ATOM 753 C C . GLU A 1 99 ? 13.702 1.526 6.984 1.00 80.56 99 GLU A C 1
ATOM 755 O O . GLU A 1 99 ? 14.773 0.945 6.850 1.00 80.56 99 GLU A O 1
ATOM 760 N N . SER A 1 100 ? 13.025 2.001 5.936 1.00 72.19 100 SER A N 1
ATOM 761 C CA . SER A 1 100 ? 13.433 1.821 4.535 1.00 72.19 100 SER A CA 1
ATOM 76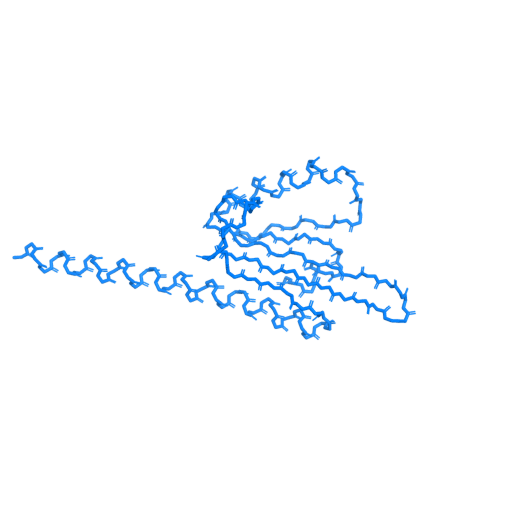2 C C . SER A 1 100 ? 14.703 2.581 4.144 1.00 72.19 100 SER A C 1
ATOM 764 O O . SER A 1 100 ? 15.110 2.500 2.990 1.00 72.19 100 SER A O 1
ATOM 766 N N . GLY A 1 101 ? 15.312 3.344 5.060 1.00 57.44 101 GLY A N 1
ATOM 767 C CA . GLY A 1 101 ? 16.675 3.858 4.912 1.00 57.44 101 GLY A CA 1
ATOM 768 C C . GLY A 1 101 ? 17.007 4.439 3.531 1.00 57.44 101 GLY A C 1
ATOM 769 O O . GLY A 1 101 ? 17.935 3.970 2.890 1.00 57.44 101 GLY A O 1
ATOM 770 N N . MET A 1 102 ? 16.279 5.467 3.078 1.00 50.22 102 MET A N 1
ATOM 771 C CA . MET A 1 102 ? 16.597 6.233 1.856 1.00 50.22 102 MET A CA 1
ATOM 772 C C . MET A 1 102 ? 16.663 5.452 0.524 1.00 50.22 102 MET A C 1
ATOM 774 O O . MET A 1 102 ? 17.413 5.859 -0.365 1.00 50.22 102 MET A O 1
ATOM 778 N N . ASP A 1 103 ? 15.853 4.415 0.299 1.00 57.62 103 ASP A N 1
ATOM 779 C CA . ASP A 1 103 ? 15.631 3.978 -1.086 1.00 57.62 103 ASP A CA 1
ATOM 780 C C . ASP A 1 103 ? 14.714 4.988 -1.808 1.00 57.62 103 ASP A C 1
ATOM 782 O O . ASP A 1 103 ? 13.489 4.969 -1.672 1.00 57.62 103 ASP A O 1
ATOM 786 N N . GLN A 1 104 ? 15.320 5.941 -2.531 1.00 58.78 104 GLN A N 1
ATOM 787 C CA . GLN A 1 104 ? 14.624 7.036 -3.234 1.00 58.78 104 GLN A CA 1
ATOM 788 C C . GLN A 1 104 ? 13.651 6.545 -4.320 1.00 58.78 104 GLN A C 1
ATOM 790 O O . GLN A 1 104 ? 12.888 7.342 -4.869 1.00 58.78 104 GLN A O 1
ATOM 795 N N . SER A 1 105 ? 13.685 5.252 -4.644 1.00 71.62 105 SER A N 1
ATOM 796 C CA . SER A 1 105 ? 12.812 4.624 -5.632 1.00 71.62 105 SER A CA 1
ATOM 797 C C . SER A 1 105 ? 11.409 4.303 -5.094 1.00 71.62 105 SER A C 1
ATOM 799 O O . SER A 1 105 ? 10.472 4.174 -5.890 1.00 71.62 105 SER A O 1
ATOM 801 N N . MET A 1 106 ? 11.235 4.234 -3.766 1.00 82.06 106 MET A N 1
ATOM 802 C CA . MET A 1 106 ? 9.954 3.912 -3.136 1.00 82.06 106 MET A CA 1
ATOM 803 C C . MET A 1 106 ? 9.107 5.150 -2.835 1.00 82.06 106 MET A C 1
ATOM 805 O O . MET A 1 106 ? 9.517 6.077 -2.135 1.00 82.06 106 MET A O 1
ATOM 809 N N . GLN A 1 107 ? 7.863 5.123 -3.306 1.00 90.94 107 GLN A N 1
ATOM 810 C CA . GLN A 1 107 ? 6.815 6.062 -2.938 1.00 90.94 107 GLN A CA 1
ATOM 811 C C . GLN A 1 107 ? 5.952 5.498 -1.815 1.00 90.94 107 GLN A C 1
ATOM 813 O O . GLN A 1 107 ? 5.609 4.318 -1.808 1.00 90.94 107 GLN A O 1
ATOM 818 N N . ILE A 1 108 ? 5.599 6.366 -0.863 1.00 92.38 108 ILE A N 1
ATOM 819 C CA . ILE A 1 108 ? 4.743 6.033 0.279 1.00 92.38 108 ILE A CA 1
ATOM 820 C C . ILE A 1 108 ? 3.664 7.106 0.405 1.00 92.38 108 ILE A C 1
ATOM 822 O O . ILE A 1 108 ? 3.933 8.210 0.896 1.00 92.38 108 ILE A O 1
ATOM 826 N N . GLU A 1 109 ? 2.446 6.745 0.011 1.00 94.38 109 GLU A N 1
ATOM 827 C CA . GLU A 1 109 ? 1.264 7.607 0.009 1.00 94.38 109 GLU A CA 1
ATOM 828 C C . GLU A 1 109 ? 0.232 7.140 1.039 1.00 94.38 109 GLU A C 1
ATOM 830 O O . GLU A 1 109 ? -0.013 5.946 1.209 1.00 94.38 109 GLU A O 1
ATOM 835 N N . VAL A 1 110 ? -0.401 8.088 1.737 1.00 94.44 110 VAL A N 1
ATOM 836 C CA . VAL A 1 110 ? -1.410 7.795 2.771 1.00 94.44 110 VAL A CA 1
ATOM 837 C C . VAL A 1 110 ? -2.730 8.461 2.412 1.00 94.44 110 VAL A C 1
ATOM 839 O O . VAL A 1 110 ? -2.829 9.687 2.366 1.00 94.44 110 VAL A O 1
ATOM 842 N N . LYS A 1 111 ? -3.787 7.660 2.245 1.00 92.31 111 LYS A N 1
ATOM 843 C CA . LYS A 1 111 ? -5.141 8.134 1.926 1.00 92.31 111 LYS A CA 1
ATOM 844 C C . LYS A 1 111 ? -6.140 7.637 2.962 1.00 92.31 111 LYS A C 1
ATOM 846 O O . LYS A 1 111 ? -6.720 6.557 2.856 1.00 92.31 111 LYS A O 1
ATOM 851 N N . GLY A 1 112 ? -6.361 8.452 3.991 1.00 92.56 112 GLY A N 1
ATOM 852 C CA . GLY A 1 112 ? -7.257 8.108 5.093 1.00 92.56 112 GLY A CA 1
ATOM 853 C C . GLY A 1 112 ? -6.739 6.902 5.877 1.00 92.56 112 GLY A C 1
ATOM 854 O O . GLY A 1 112 ? -5.807 7.042 6.662 1.00 92.56 112 GLY A O 1
ATOM 855 N N . LYS A 1 113 ? -7.374 5.744 5.684 1.00 92.88 113 LYS A N 1
ATOM 856 C CA . LYS A 1 113 ? -7.025 4.457 6.311 1.00 92.88 113 LYS A CA 1
ATOM 857 C C . LYS A 1 113 ? -6.064 3.604 5.474 1.00 92.88 113 LYS A C 1
ATOM 859 O O . LYS A 1 113 ? -5.602 2.577 5.955 1.00 92.88 113 LYS A O 1
ATOM 864 N N . LEU A 1 114 ? -5.802 4.014 4.235 1.00 92.94 114 LEU A N 1
ATOM 865 C CA . LEU A 1 114 ? -4.985 3.275 3.281 1.00 92.94 114 LEU A CA 1
ATOM 866 C C . LEU A 1 114 ? -3.557 3.809 3.256 1.00 92.94 114 LEU A C 1
ATOM 868 O O . LEU A 1 114 ? -3.351 5.025 3.308 1.00 92.94 114 LEU A O 1
ATOM 872 N N . ILE A 1 115 ? -2.603 2.900 3.107 1.00 93.56 115 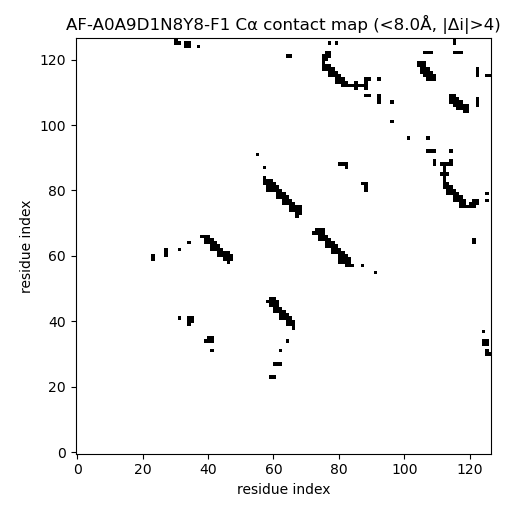ILE A N 1
ATOM 873 C CA . ILE A 1 115 ? -1.213 3.192 2.765 1.00 93.56 115 ILE A CA 1
ATOM 874 C C . ILE A 1 115 ? -0.897 2.484 1.453 1.00 93.56 115 ILE A C 1
ATOM 876 O O . ILE A 1 115 ? -1.249 1.318 1.300 1.00 93.56 115 ILE A O 1
ATOM 880 N N . PHE A 1 116 ? -0.213 3.176 0.551 1.00 94.25 116 PHE A N 1
ATOM 881 C CA . PHE A 1 116 ? 0.327 2.641 -0.694 1.00 94.25 116 PHE A CA 1
ATOM 882 C C . PHE A 1 116 ? 1.848 2.767 -0.632 1.00 94.25 116 PHE A C 1
ATOM 884 O O . PHE A 1 116 ? 2.345 3.872 -0.413 1.00 94.25 116 PHE A O 1
ATOM 891 N N . VAL A 1 117 ? 2.575 1.660 -0.774 1.00 92.06 117 VAL A N 1
ATOM 892 C CA . VAL A 1 117 ? 4.044 1.600 -0.697 1.00 92.06 117 VAL A CA 1
ATOM 893 C C . VAL A 1 117 ? 4.565 0.839 -1.908 1.00 92.06 117 VAL A C 1
ATOM 895 O O . VAL A 1 117 ? 4.177 -0.305 -2.102 1.00 92.06 117 VAL A O 1
ATOM 898 N N . GLY A 1 118 ? 5.443 1.427 -2.715 1.00 91.44 118 GLY A N 1
ATOM 899 C CA . GLY A 1 118 ? 6.024 0.719 -3.858 1.00 91.44 118 GLY A CA 1
ATOM 900 C C . GLY A 1 118 ? 6.697 1.635 -4.867 1.00 91.44 118 GLY A C 1
ATOM 901 O O . GLY A 1 118 ? 7.023 2.777 -4.545 1.00 91.44 118 GLY A O 1
ATOM 902 N N . THR A 1 119 ? 6.888 1.163 -6.097 1.00 91.62 119 THR A N 1
ATOM 903 C CA . THR A 1 119 ? 7.382 2.020 -7.184 1.00 91.62 119 THR A CA 1
ATOM 904 C C . THR A 1 119 ? 6.346 3.085 -7.532 1.00 91.62 119 THR A C 1
ATOM 906 O O . THR A 1 119 ? 5.144 2.903 -7.324 1.00 91.62 119 THR A O 1
ATOM 909 N N . LYS A 1 120 ? 6.792 4.203 -8.120 1.00 91.75 120 LYS A N 1
ATOM 910 C CA . LYS A 1 120 ? 5.892 5.273 -8.579 1.00 91.75 120 LYS A CA 1
ATOM 911 C C . LYS A 1 120 ? 4.745 4.739 -9.449 1.00 91.75 120 LYS A C 1
ATOM 913 O O . LYS A 1 120 ? 3.589 5.061 -9.194 1.00 91.75 120 LYS A O 1
ATOM 918 N N . ASN A 1 121 ? 5.048 3.894 -10.436 1.00 92.12 121 ASN A N 1
ATOM 919 C CA . ASN A 1 121 ? 4.025 3.340 -11.325 1.00 92.12 121 ASN A CA 1
ATOM 920 C C . ASN A 1 121 ? 3.065 2.401 -10.583 1.00 92.12 121 ASN A C 1
ATOM 922 O O . ASN A 1 121 ? 1.875 2.387 -10.887 1.00 92.12 121 ASN A O 1
ATOM 926 N N . GLY A 1 122 ? 3.570 1.616 -9.624 1.00 91.50 122 GLY A N 1
ATOM 927 C CA . GLY A 1 122 ? 2.742 0.749 -8.790 1.00 91.50 122 GLY A CA 1
ATOM 928 C C . GLY A 1 122 ? 1.762 1.554 -7.934 1.00 91.50 122 GLY A C 1
ATOM 929 O O . GLY A 1 122 ? 0.560 1.286 -7.945 1.00 91.50 122 GLY A O 1
ATOM 930 N N . VAL A 1 123 ? 2.249 2.592 -7.247 1.00 93.75 123 VAL A N 1
ATOM 931 C CA . VAL A 1 123 ? 1.414 3.482 -6.422 1.00 93.75 123 VAL A CA 1
ATOM 932 C C . VAL A 1 123 ? 0.372 4.215 -7.271 1.00 93.75 123 VAL A C 1
ATOM 934 O O . VAL A 1 123 ? -0.805 4.227 -6.912 1.00 93.75 123 VAL A O 1
ATOM 937 N N . GLU A 1 124 ? 0.763 4.761 -8.426 1.00 94.19 124 GLU A N 1
ATOM 938 C CA . GLU A 1 124 ? -0.162 5.434 -9.348 1.00 94.19 124 GLU A CA 1
ATOM 939 C C . GLU A 1 124 ? -1.234 4.484 -9.909 1.00 94.19 124 GLU A C 1
ATOM 941 O O . GLU A 1 124 ? -2.388 4.884 -10.046 1.00 94.19 124 GLU A O 1
ATOM 946 N N . ALA A 1 125 ? -0.894 3.222 -10.194 1.00 93.00 125 ALA A N 1
ATOM 947 C CA . ALA A 1 125 ? -1.858 2.225 -10.667 1.00 93.00 125 ALA A CA 1
ATOM 948 C C . ALA A 1 125 ? -2.854 1.784 -9.577 1.00 93.00 125 ALA A C 1
ATOM 950 O O . ALA A 1 125 ? -3.997 1.427 -9.880 1.00 93.00 125 ALA A O 1
ATOM 951 N N . ALA A 1 126 ? -2.426 1.795 -8.312 1.00 90.62 126 ALA A N 1
ATOM 952 C CA . ALA A 1 126 ? -3.236 1.369 -7.177 1.00 90.62 126 ALA A CA 1
ATOM 953 C C . ALA A 1 126 ? -4.249 2.423 -6.702 1.00 90.62 126 ALA A C 1
ATOM 955 O O . ALA A 1 126 ? -5.258 2.047 -6.092 1.00 90.62 126 ALA A O 1
ATOM 956 N N . MET A 1 127 ? -3.988 3.718 -6.922 1.00 89.25 127 MET A N 1
ATOM 957 C CA . MET A 1 127 ? -4.766 4.847 -6.376 1.00 89.25 127 MET A CA 1
ATOM 958 C C . MET A 1 127 ? -6.023 5.200 -7.173 1.00 89.25 127 MET A C 1
ATOM 960 O O . MET A 1 127 ? -7.039 5.525 -6.498 1.00 89.25 127 MET A O 1
#

Organism: NCBI:txid2840846

Solvent-accessible surface area (backbone atoms only — not comparable to full-atom values): 6971 Å² total; per-residue (Å²): 112,70,71,62,52,54,52,53,53,52,50,50,54,52,51,53,53,50,52,52,52,50,52,51,50,54,52,53,55,51,33,50,53,40,28,46,74,71,62,28,53,75,50,71,51,64,55,86,78,61,91,63,83,87,71,68,86,54,53,58,34,41,38,40,32,41,32,72,40,84,90,76,73,45,77,34,31,23,38,38,42,34,28,80,41,41,67,53,27,52,52,49,53,53,48,49,63,64,69,58,66,80,56,84,67,58,41,78,49,77,60,65,29,31,31,33,38,24,26,60,68,25,38,64,48,49,109

pLDDT: mean 76.09, std 17.07, range [41.34, 94.44]

Sequence (127 aa):
MKKKVALIVLVLVIVVASVVALAACNNATSIEKRLVKAGFTVEGGYVGDSQDAEMPEGIQWYLSAERVNQLTMTEDYVAVYCFEKSVQAKSYASLIKRESGMDQSMQIEVKGKLIFVGTKNGVEAAM

Mean predicted aligned error: 10.25 Å

Secondary structure (DSSP, 8-state):
-HHHHHHHHHHHHHHHHHHHHHHHHHHHHHHHHHHHHTT-EEEEEEGGG---TTPPTTEEEEEEEEEEETTTTEEEEEEEEEESSHHHHHHHHHHHHHHSTT-TTEEEEEETTEEEEEEHHHHHHH-

Nearest PDB structures (foldseek):
  7oxb-assembly1_A-2  TM=4.778E-01  e=2.020E-01  Homo sapiens
  5ghv-assembly2_B  TM=4.294E-01  e=4.740E-01  Homo sapiens

Foldseek 3Di:
DVVVVVVVVVVVVVVVVVVVVVVVVVLVVVLVVLLVVVVKDKDWDQPPDDPDPDDQPFWGIKIKIWDQDPVVRDIWIKIKTFGPFLVSLVVVLVVCVVPVPPPVQWDWDGDTRMIIIIGPVHSVSRD

=== Feature glossary ===
The features interleaved in this record are:

— What the protein is —

Sequence gives the chain of amino acids in standard one-letter code (A=alanine, C=cysteine, …, Y=tyrosine), read N→C. It is the only feature that is directly encoded by the gene; all structural features are derived from the folded form of this sequence.

Database cross-references. InterPro integrates a dozen domain/family signature databases into unified entries with residue-range hits. GO terms attach function/process/location labels with evidence codes. CATH codes position the fold in a four-level structural taxonomy. Organism is the NCBI-taxonomy species name.

— Where its atoms are —

Atomic coordinates in PDBx/mmCIF format — the same representation the Protein Data Bank distributes. Each line of the _atom_site loop places one backbone atom in Cartesian space (units: ångströms, origin: arbitrary).

The six renders are orthographic views along the three Cartesian axes in both directions. Representation (cartoon, sticks, or surface) and color scheme (sequence-rainbow or by-chain) vary across proteins so the training set covers all the common visualization conventions.

— Local backbone conformation —

Eight-state secondary structure (DSSP): H is the canonical α-helix, G the tighter 3₁₀-helix, I the wider π-helix; E/B are β-structure, T and S are turns and bends, and '-' is everything else. DSSP derives these from the pattern of main-chain N–H···O=C hydrogen bonds, not from the sequence.

P-SEA three-state annotation labels each residue as helix, strand, or coil based purely on the geometry of the Cα trace. It serves as a fallback when the full backbone (and thus DSSP) is unavailable.

The φ/ψ torsion pair specifies the backbone conformation at each residue. φ rotates about the N–Cα bond, ψ about the Cα–C bond. Steric clashes forbid most of the (φ, ψ) plane — the allowed regions (α-helix basin, β-sheet basin, left-handed helix) are the Ramachandran-allowed regions.

— Global shape and packing —

The geometric summary reports three shape descriptors. Rg (radius of gyration) measures how spread out the Cα atoms are about their centre of mass; compact globular proteins have small Rg, elongated or unfolded ones large. Cα contacts (<8 Å, |i−j|>4) count long-range residue pairs in spatial proximity — high for tightly packed folds, near zero for rods or random coil. The bounding-box extents give the protein's footprint along x, y, z in Å.

Solvent-accessible surface area (SASA) is the area in Å² traced out by the centre of a 1.4 Å probe sphere (a water molecule) rolled over the protein's van der Waals surface (Shrake–Rupley / Lee–Richards construction). Buried residues have near-zero SASA; fully exposed residues can exceed 200 Å². The total SASA scales roughly with the number of surface residues.

The contact map is a binary N×N matrix image: pixel (i, j) is dark where Cα_i and Cα_j are within 8 Å and |i−j|>4. Because the |i−j|>4 filter removes local helical contacts, off-diagonal stripes parallel to the main diagonal indicate parallel β-sheets; stripes perpendicular to it indicate antiparallel β-sheets. The Ramachandran plot scatters every residue's (φ, ψ) pair against the sterically allowed regions. The PAE heatmap renders the predicted-aligned-error matrix.

— Structural neighborhood —

3Di is Foldseek's structural alp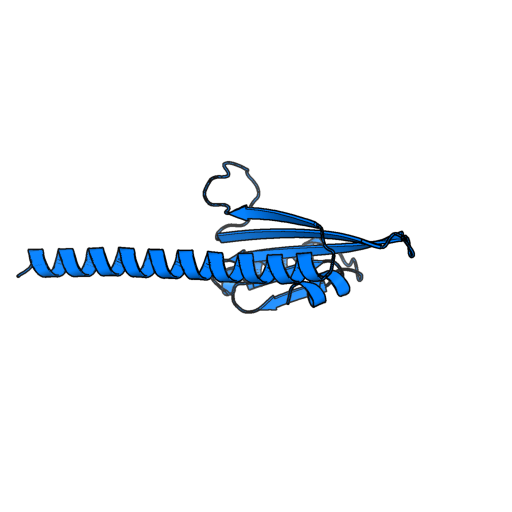habet. Each residue is assigned one of twenty discrete states based on how its Cα sits relative to its spatial (not sequential) neighbors. Aligning 3Di strings finds structural homologs roughly as well as full 3D superposition, but orders of magnitude faster.

Nearest PDB neighbors are the top structural matches found by Foldseek when searching this structure against the entire Protein Data Bank. Each hit reports a TM-score (0 to 1; >0.5 almost always implies the same fold) and an E-value. These are *structural* homologs — they may share no detectable sequence similarity.

— Confidence and disorder —

For AlphaFold models, the B-factor field carries pLDDT — the model's own estimate of local accuracy on a 0–100 scale. Regions with pLDDT<50 should be treated as essentially unmodeled; they often correspond to intrinsically disordered segments.

Crystallographic B-factors measure how much each atom's electron density is smeared out, in Å². They rise in mobile loops and surface residues and fall in the buried interior. In AlphaFold models this column is repurposed to hold pLDDT instead.

Predicted aligned error is AlphaFold's pairwise confidence. Unlike pLDDT (per-residue), PAE is per-residue-pair and captures whether two parts of the structure are correctly placed relative to each other. Units are ångströms of expected positional error.